Protein AF-A0A958SFD0-F1 (afdb_monomer_lite)

Radius of gyration: 21.6 Å; chains: 1; bounding box: 68×46×58 Å

Sequence (149 aa):
MTYRPWPFSLVSFGFLALALSMPVQSAYLFELPLYAIVDQIGHMTDLNLTIFVLLIVQSPLIWKAHRSIKISVPLTAILVLINNFYVGTYGFQFNMVHSSIASLYFLGLCGFIFLPESLFALNHPNKRWWMSPERAKKNLPIKLSTHTL

Structure (mmCIF, N/CA/C/O backbone):
data_AF-A0A958SFD0-F1
#
_entry.id   AF-A0A958SFD0-F1
#
loop_
_atom_site.group_PDB
_atom_site.id
_atom_site.type_symbol
_atom_site.label_atom_id
_atom_site.label_alt_id
_atom_site.label_comp_id
_atom_site.label_asym_id
_atom_site.label_entity_id
_atom_site.label_seq_id
_atom_site.pdbx_PDB_ins_code
_atom_site.Cartn_x
_atom_site.Cartn_y
_atom_site.Cartn_z
_atom_site.occupancy
_atom_site.B_iso_or_equiv
_atom_site.auth_seq_id
_atom_site.auth_comp_id
_atom_site.auth_asym_id
_atom_site.auth_atom_id
_atom_site.pdbx_PDB_model_num
ATOM 1 N N . MET A 1 1 ? -26.993 8.576 11.297 1.00 45.69 1 MET A N 1
ATOM 2 C CA . MET A 1 1 ? -26.348 8.371 9.983 1.00 45.69 1 MET A CA 1
ATOM 3 C C . MET A 1 1 ? -25.112 7.505 10.177 1.00 45.69 1 MET A C 1
ATOM 5 O O . MET A 1 1 ? -24.111 7.973 10.698 1.00 45.69 1 MET A O 1
ATOM 9 N N . THR A 1 2 ? -25.209 6.217 9.860 1.00 59.28 2 THR A N 1
ATOM 10 C CA . THR A 1 2 ? -24.155 5.203 10.041 1.00 59.28 2 THR A CA 1
ATOM 11 C C . THR A 1 2 ? -23.240 5.151 8.817 1.00 59.28 2 THR A C 1
ATOM 13 O O . THR A 1 2 ? -23.150 4.139 8.130 1.00 59.28 2 THR A O 1
ATOM 16 N N . TYR A 1 3 ? -22.563 6.258 8.510 1.00 69.19 3 TYR A N 1
ATOM 17 C CA . TYR A 1 3 ? -21.575 6.269 7.432 1.00 69.19 3 TYR A CA 1
ATOM 18 C C . TYR A 1 3 ? -20.210 5.843 7.966 1.00 69.19 3 TYR A C 1
ATOM 20 O O . TYR A 1 3 ? -19.783 6.265 9.045 1.00 69.19 3 TYR A O 1
ATOM 28 N N . ARG A 1 4 ? -19.526 4.981 7.210 1.00 78.88 4 ARG A N 1
ATOM 29 C CA . ARG A 1 4 ? -18.125 4.647 7.469 1.00 78.88 4 ARG A CA 1
ATOM 30 C C . ARG A 1 4 ? -17.276 5.915 7.322 1.00 78.88 4 ARG A C 1
ATOM 32 O O . ARG A 1 4 ? -17.500 6.651 6.361 1.00 78.88 4 ARG A O 1
ATOM 39 N N . PRO A 1 5 ? -16.273 6.142 8.189 1.00 84.56 5 PRO A N 1
ATOM 40 C CA . PRO A 1 5 ? -15.335 7.235 7.995 1.00 84.56 5 PRO A CA 1
ATOM 41 C C . PRO A 1 5 ? -14.696 7.143 6.608 1.00 84.56 5 PRO A C 1
ATOM 43 O O . PRO A 1 5 ? -14.129 6.112 6.225 1.00 84.56 5 PRO A O 1
ATOM 46 N N . TRP A 1 6 ? -14.803 8.226 5.845 1.00 88.12 6 TRP A N 1
ATOM 47 C CA . TRP A 1 6 ? -14.256 8.314 4.497 1.00 88.12 6 TRP A CA 1
ATOM 48 C C . TRP A 1 6 ? -12.744 8.003 4.415 1.00 88.12 6 TRP A C 1
ATOM 50 O O . TRP A 1 6 ? -12.375 7.361 3.425 1.00 88.12 6 TRP A O 1
ATOM 60 N N . PRO A 1 7 ? -11.884 8.296 5.430 1.00 92.50 7 PRO A N 1
ATOM 61 C CA . PRO A 1 7 ? -10.451 8.011 5.347 1.00 92.50 7 PRO A CA 1
ATOM 62 C C . PRO A 1 7 ? -10.144 6.528 5.142 1.00 92.50 7 PRO A C 1
ATOM 64 O O . PRO A 1 7 ? -9.297 6.182 4.328 1.00 92.50 7 PRO A O 1
ATOM 67 N N . PHE A 1 8 ? -10.873 5.627 5.810 1.00 91.81 8 PHE A N 1
ATOM 68 C CA . PHE A 1 8 ? -10.654 4.186 5.644 1.00 91.81 8 PHE A CA 1
ATOM 69 C C . PHE A 1 8 ? -10.966 3.717 4.223 1.00 91.81 8 PHE A C 1
ATOM 71 O O . PHE A 1 8 ? -10.273 2.846 3.705 1.00 91.81 8 PHE A O 1
ATOM 78 N N . SER A 1 9 ? -11.988 4.296 3.586 1.00 92.75 9 SER A N 1
ATOM 79 C CA . SER A 1 9 ? -12.329 3.960 2.199 1.00 92.75 9 SER A CA 1
ATOM 80 C C . SER A 1 9 ? -11.265 4.500 1.249 1.00 92.75 9 SER A C 1
ATOM 82 O O . SER A 1 9 ? -10.748 3.747 0.430 1.00 92.75 9 SER A O 1
ATOM 84 N N . LEU A 1 10 ? -10.911 5.784 1.393 1.00 94.19 10 LEU A N 1
ATOM 85 C CA . LEU A 1 10 ? -9.937 6.440 0.526 1.00 94.19 10 LEU A CA 1
ATOM 86 C C . LEU A 1 10 ? -8.580 5.739 0.588 1.00 94.19 10 LEU A C 1
ATOM 88 O O . LEU A 1 10 ? -8.021 5.404 -0.448 1.00 94.19 10 LEU A O 1
ATOM 92 N N . VAL A 1 11 ? -8.062 5.488 1.791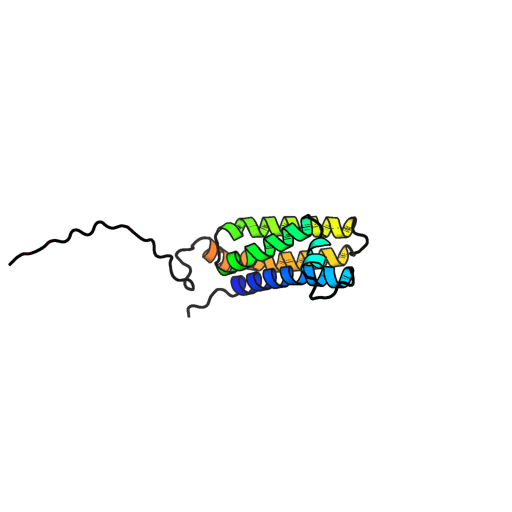 1.00 94.88 11 VAL A N 1
ATOM 93 C CA . VAL A 1 11 ? -6.734 4.889 1.956 1.00 94.88 11 VAL A CA 1
ATOM 94 C C . VAL A 1 11 ? -6.732 3.426 1.525 1.00 94.88 11 VAL A C 1
ATOM 96 O O . VAL A 1 11 ? -5.786 2.993 0.878 1.00 94.88 11 VAL A O 1
ATOM 99 N N . SER A 1 12 ? -7.794 2.667 1.813 1.00 95.00 12 SER A N 1
ATOM 100 C CA . SER A 1 12 ? -7.912 1.275 1.359 1.00 95.00 12 SER A CA 1
ATOM 101 C C . SER A 1 12 ? -7.890 1.173 -0.169 1.00 95.00 12 SER A C 1
ATOM 103 O O . SER A 1 12 ? -7.105 0.395 -0.717 1.00 95.00 12 SER A O 1
ATOM 105 N N . PHE A 1 13 ? -8.692 1.992 -0.859 1.00 95.56 13 PHE A N 1
ATOM 106 C CA . PHE A 1 13 ? -8.687 2.036 -2.320 1.00 95.56 13 PHE A CA 1
ATOM 107 C C . PHE A 1 13 ? -7.388 2.609 -2.875 1.00 95.56 13 PHE A C 1
ATOM 109 O O . PHE A 1 13 ? -6.879 2.080 -3.854 1.00 95.56 13 PHE A O 1
ATOM 116 N N . GLY A 1 14 ? -6.816 3.629 -2.238 1.00 95.44 14 GLY A N 1
ATOM 117 C CA . GLY A 1 14 ? -5.533 4.195 -2.639 1.00 95.44 14 GLY A CA 1
ATOM 118 C C . GLY A 1 14 ? -4.397 3.174 -2.542 1.00 95.44 14 GLY A C 1
ATOM 119 O O . GLY A 1 14 ? -3.614 3.053 -3.473 1.00 95.44 14 GLY A O 1
ATOM 120 N N . PHE A 1 15 ? -4.347 2.365 -1.479 1.00 95.75 15 PHE A N 1
ATOM 121 C CA . PHE A 1 15 ? -3.357 1.289 -1.340 1.00 95.75 15 PHE A CA 1
ATOM 122 C C . PHE A 1 15 ? -3.530 0.219 -2.420 1.00 95.75 15 PHE A C 1
ATOM 124 O O . PHE A 1 15 ? -2.544 -0.252 -2.977 1.00 95.75 15 PHE A O 1
ATOM 131 N N . LEU A 1 16 ? -4.774 -0.136 -2.748 1.00 96.25 16 LEU A N 1
ATOM 132 C CA . LEU A 1 16 ? -5.063 -1.095 -3.811 1.00 96.25 16 LEU A CA 1
ATOM 133 C C . LEU A 1 16 ? -4.708 -0.535 -5.196 1.00 96.25 16 LEU A C 1
ATOM 135 O O . LEU A 1 16 ? -4.101 -1.236 -5.998 1.00 96.25 16 LEU A O 1
ATOM 139 N N . ALA A 1 17 ? -5.022 0.733 -5.459 1.00 95.56 17 ALA A N 1
ATOM 140 C CA . ALA A 1 17 ? -4.656 1.416 -6.696 1.00 95.56 17 ALA A CA 1
ATOM 141 C C . ALA A 1 17 ? -3.132 1.505 -6.857 1.00 95.56 17 ALA A C 1
ATOM 143 O O . ALA A 1 17 ? -2.613 1.217 -7.932 1.00 95.56 17 ALA A O 1
ATOM 144 N N . LEU A 1 18 ? -2.407 1.825 -5.782 1.00 94.62 18 LEU A N 1
ATOM 145 C CA . LEU A 1 18 ? -0.945 1.836 -5.784 1.00 94.62 18 LEU A CA 1
ATOM 146 C C . LEU A 1 18 ? -0.369 0.438 -6.023 1.00 94.62 18 LEU A C 1
ATOM 148 O O . LEU A 1 18 ? 0.516 0.293 -6.862 1.00 94.62 18 LEU A O 1
ATOM 152 N N . ALA A 1 19 ? -0.905 -0.596 -5.370 1.00 94.62 19 ALA A N 1
ATOM 153 C CA . ALA A 1 19 ? -0.483 -1.973 -5.615 1.00 94.62 19 ALA A CA 1
ATOM 154 C C . ALA A 1 19 ? -0.670 -2.371 -7.086 1.00 94.62 19 ALA A C 1
ATOM 156 O O . ALA A 1 19 ? 0.248 -2.907 -7.693 1.00 94.62 19 ALA A O 1
ATOM 157 N N . LEU A 1 20 ? -1.826 -2.062 -7.682 1.00 93.12 20 LEU A N 1
ATOM 158 C CA . LEU A 1 20 ? -2.096 -2.342 -9.096 1.00 93.12 20 LEU A CA 1
ATOM 159 C C . LEU A 1 20 ? -1.244 -1.493 -10.045 1.00 93.12 20 LEU A C 1
ATOM 161 O O . LEU A 1 20 ? -0.949 -1.934 -11.153 1.00 93.12 20 LEU A O 1
ATOM 165 N N . SER A 1 21 ? -0.816 -0.301 -9.623 1.00 92.44 21 SER A N 1
ATOM 166 C CA . SER A 1 21 ? 0.064 0.537 -10.438 1.00 92.44 21 SER A CA 1
ATOM 167 C C . SER A 1 21 ? 1.473 -0.046 -10.589 1.00 92.44 21 SER A C 1
ATOM 169 O O . SER A 1 21 ? 2.104 0.197 -11.612 1.00 92.44 21 SER A O 1
ATOM 171 N N . MET A 1 22 ? 1.954 -0.856 -9.634 1.00 91.31 22 MET A N 1
ATOM 172 C CA . MET A 1 22 ? 3.311 -1.419 -9.686 1.00 91.31 22 MET A CA 1
ATOM 173 C C . MET A 1 22 ? 3.503 -2.412 -10.853 1.00 91.31 22 MET A C 1
ATOM 175 O O . MET A 1 22 ? 4.447 -2.222 -11.622 1.00 91.31 22 MET A O 1
ATOM 179 N N . PRO A 1 23 ? 2.635 -3.426 -11.078 1.00 91.62 23 PRO A N 1
ATOM 180 C CA . PRO A 1 23 ? 2.729 -4.282 -12.266 1.00 91.62 23 PRO A CA 1
ATOM 181 C C . PRO A 1 23 ? 2.596 -3.505 -13.573 1.00 91.62 23 PRO A C 1
ATOM 183 O O . PRO A 1 23 ? 3.347 -3.755 -14.509 1.00 91.62 23 PRO A O 1
ATOM 186 N N . VAL A 1 24 ? 1.702 -2.512 -13.618 1.00 91.31 24 VAL A N 1
ATOM 187 C CA . VAL A 1 24 ? 1.515 -1.655 -14.800 1.00 91.31 24 VAL A CA 1
ATOM 188 C C . VAL A 1 24 ? 2.779 -0.844 -15.099 1.00 91.31 24 VAL A C 1
ATOM 190 O O . VAL A 1 24 ? 3.180 -0.730 -16.254 1.00 91.31 24 VAL A O 1
ATOM 193 N N . GLN A 1 25 ? 3.443 -0.319 -14.068 1.00 89.25 25 GLN A N 1
ATOM 194 C CA . GLN A 1 25 ? 4.711 0.393 -14.203 1.00 89.25 25 GLN A CA 1
ATOM 195 C C . GLN A 1 25 ? 5.824 -0.528 -14.718 1.00 89.25 25 GLN A C 1
ATOM 197 O O . GLN A 1 25 ? 6.569 -0.134 -15.611 1.00 89.25 25 GLN A O 1
ATOM 202 N N . SER A 1 26 ? 5.911 -1.753 -14.191 1.00 88.06 26 SER A N 1
ATOM 203 C CA . SER A 1 26 ? 6.844 -2.779 -14.675 1.00 88.06 26 SER A CA 1
ATOM 204 C C . SER A 1 26 ? 6.570 -3.128 -16.144 1.00 88.06 26 SER A C 1
ATOM 206 O O . SER A 1 26 ? 7.486 -3.137 -16.961 1.00 88.06 26 SER A O 1
ATOM 208 N N . ALA A 1 27 ? 5.297 -3.307 -16.514 1.00 91.12 27 ALA A N 1
ATOM 209 C CA . ALA A 1 27 ? 4.894 -3.589 -17.889 1.00 91.12 27 ALA A CA 1
ATOM 210 C C . ALA A 1 27 ? 5.344 -2.494 -18.861 1.00 91.12 27 ALA A C 1
ATOM 212 O O . ALA A 1 27 ? 5.891 -2.792 -19.918 1.00 91.12 27 ALA A O 1
ATOM 213 N N . TYR A 1 28 ? 5.156 -1.2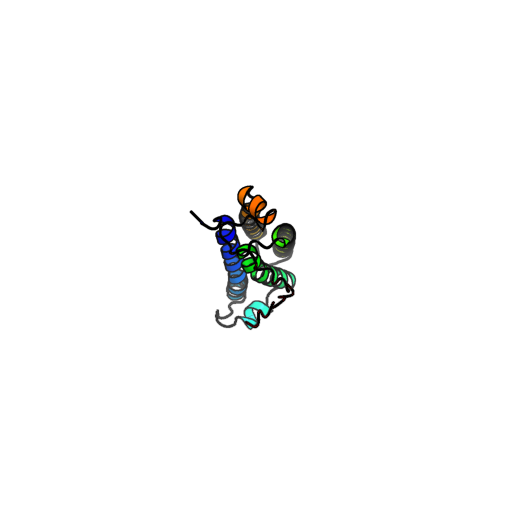28 -18.479 1.00 89.94 28 TYR A N 1
ATOM 214 C CA . TYR A 1 28 ? 5.587 -0.090 -19.284 1.00 89.94 28 TYR A CA 1
ATOM 215 C C . TYR A 1 28 ? 7.114 -0.008 -19.409 1.00 89.94 28 TYR A C 1
ATOM 217 O O . TYR A 1 28 ? 7.626 0.296 -20.480 1.00 89.94 28 TYR A O 1
ATOM 225 N N . LEU A 1 29 ? 7.846 -0.290 -18.328 1.00 88.19 29 LEU A N 1
ATOM 226 C CA . LEU A 1 29 ? 9.302 -0.163 -18.293 1.00 88.19 29 LEU A CA 1
ATOM 227 C C . LEU A 1 29 ? 10.028 -1.255 -19.089 1.00 88.19 29 LEU A C 1
ATOM 229 O O . LEU A 1 29 ? 11.070 -0.985 -19.679 1.00 88.19 29 LEU A O 1
ATOM 233 N N . PHE A 1 30 ? 9.490 -2.474 -19.085 1.00 88.25 30 PHE A N 1
ATOM 234 C CA . PHE A 1 30 ? 10.072 -3.635 -19.765 1.00 88.25 30 PHE A CA 1
ATOM 235 C C . PHE A 1 30 ? 9.360 -3.983 -21.081 1.00 88.25 30 PHE A C 1
ATOM 237 O O . PHE A 1 30 ? 9.606 -5.048 -21.639 1.00 88.25 30 PHE A O 1
ATOM 244 N N . GLU A 1 31 ? 8.468 -3.105 -21.558 1.00 90.62 31 GLU A N 1
ATOM 245 C CA . GLU A 1 31 ? 7.678 -3.289 -22.787 1.00 90.62 31 GLU A CA 1
ATOM 246 C C . GLU A 1 31 ? 6.909 -4.627 -22.823 1.00 90.62 31 GLU A C 1
ATOM 248 O O . GLU A 1 31 ? 6.700 -5.239 -23.872 1.00 90.62 31 GLU A O 1
ATOM 253 N N . LEU A 1 32 ? 6.463 -5.095 -21.653 1.00 90.94 32 LEU A N 1
ATOM 254 C CA . LEU A 1 32 ? 5.729 -6.348 -21.512 1.00 90.94 32 LEU A CA 1
ATOM 255 C C . LEU A 1 32 ? 4.237 -6.135 -21.809 1.00 90.94 32 LEU A C 1
ATOM 257 O O . LEU A 1 32 ? 3.657 -5.113 -21.427 1.00 90.94 32 LEU A O 1
ATOM 261 N N . PRO A 1 33 ? 3.554 -7.120 -22.418 1.00 91.88 33 PRO A N 1
ATOM 262 C CA . PRO A 1 33 ? 2.114 -7.040 -22.605 1.00 91.88 33 PRO A CA 1
ATOM 263 C C . PRO A 1 33 ? 1.376 -6.995 -21.258 1.00 91.88 33 PRO A C 1
ATOM 265 O O . PRO A 1 33 ? 1.723 -7.702 -20.310 1.00 91.88 33 PRO A O 1
ATOM 268 N N . LEU A 1 34 ? 0.297 -6.205 -21.179 1.00 88.06 34 LEU A N 1
ATOM 269 C CA . LEU A 1 34 ? -0.454 -5.979 -19.932 1.00 88.06 34 LEU A CA 1
ATOM 270 C C . LEU A 1 34 ? -1.065 -7.255 -19.326 1.00 88.06 34 LEU A C 1
ATOM 272 O O . LEU A 1 34 ? -1.281 -7.311 -18.118 1.00 88.06 34 LEU A O 1
ATOM 276 N N . TYR A 1 35 ? -1.315 -8.286 -20.136 1.00 90.94 35 TYR A N 1
ATOM 277 C CA . TYR A 1 35 ? -1.845 -9.569 -19.667 1.00 90.94 35 TYR A CA 1
ATOM 278 C C . TYR A 1 35 ? -0.774 -10.497 -19.062 1.00 90.94 35 TYR A C 1
ATOM 280 O O . TYR A 1 35 ? -1.126 -11.466 -18.391 1.00 90.94 35 TYR A O 1
ATOM 288 N N . ALA A 1 36 ? 0.519 -10.216 -19.256 1.00 91.25 36 ALA A N 1
ATOM 289 C CA . ALA A 1 36 ? 1.624 -11.025 -18.739 1.00 91.25 36 ALA A CA 1
ATOM 290 C C . ALA A 1 36 ? 1.967 -10.667 -17.281 1.00 91.25 36 ALA A C 1
ATOM 292 O O . ALA A 1 36 ? 3.079 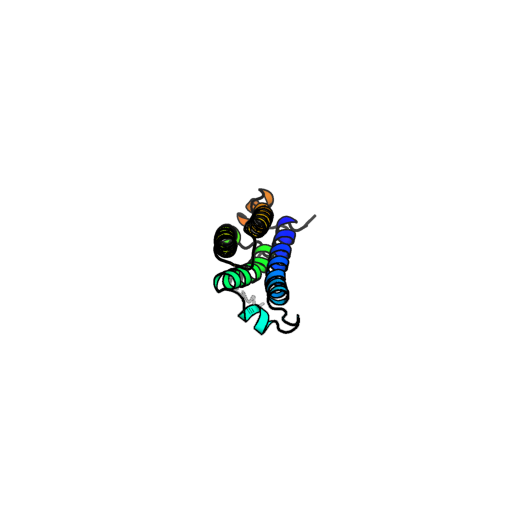-10.262 -16.955 1.00 91.25 36 ALA A O 1
ATOM 293 N N . ILE A 1 37 ? 0.987 -10.807 -16.383 1.00 87.75 37 ILE A N 1
ATOM 294 C CA . ILE A 1 37 ? 1.098 -10.383 -14.975 1.00 87.75 37 ILE A CA 1
ATOM 295 C C . ILE A 1 37 ? 2.251 -11.097 -14.252 1.00 87.75 37 ILE A C 1
ATOM 297 O O . ILE A 1 37 ? 2.953 -10.483 -13.451 1.00 87.75 37 ILE A O 1
ATOM 301 N N . VAL A 1 38 ? 2.465 -12.385 -14.534 1.00 90.50 38 VAL A N 1
ATOM 302 C CA . VAL A 1 38 ? 3.541 -13.173 -13.908 1.00 90.50 38 VAL A CA 1
ATOM 303 C C . VAL A 1 38 ? 4.909 -12.601 -14.271 1.00 90.50 38 VAL A C 1
ATOM 305 O O . VAL A 1 38 ? 5.734 -12.384 -13.385 1.00 90.50 38 VAL A O 1
ATOM 308 N N . ASP A 1 39 ? 5.114 -12.275 -15.546 1.00 88.38 39 ASP A N 1
ATOM 309 C CA . ASP A 1 39 ? 6.376 -11.717 -16.029 1.00 88.38 39 ASP A CA 1
ATOM 310 C C . ASP A 1 39 ? 6.596 -10.303 -15.480 1.00 88.38 39 ASP A C 1
ATOM 312 O O . ASP A 1 39 ? 7.697 -9.971 -15.047 1.00 88.38 39 ASP A O 1
ATOM 316 N N . GLN A 1 40 ? 5.539 -9.488 -15.402 1.00 90.00 40 GLN A N 1
ATOM 317 C CA . GLN A 1 40 ? 5.601 -8.144 -14.814 1.00 90.00 40 GLN A CA 1
ATOM 318 C C . GLN A 1 40 ? 6.046 -8.172 -13.349 1.00 90.00 40 GLN A C 1
ATOM 320 O O . GLN A 1 40 ? 6.855 -7.339 -12.934 1.00 90.00 40 GLN A O 1
ATOM 325 N N . ILE A 1 41 ? 5.517 -9.118 -12.566 1.00 89.12 41 ILE A N 1
ATOM 326 C CA . ILE A 1 41 ? 5.889 -9.310 -11.160 1.00 89.12 41 ILE A CA 1
ATOM 327 C C . ILE A 1 41 ? 7.314 -9.869 -11.056 1.00 89.12 41 ILE A C 1
ATOM 329 O O . ILE A 1 41 ? 8.065 -9.439 -10.186 1.00 89.12 41 ILE A O 1
ATOM 333 N N . GLY A 1 42 ? 7.713 -10.767 -11.961 1.00 88.94 42 GLY A N 1
ATOM 334 C CA . GLY A 1 42 ? 9.057 -11.355 -11.990 1.00 88.94 42 GLY A CA 1
ATOM 335 C C . GLY A 1 42 ? 10.188 -10.348 -12.229 1.00 88.94 42 GLY A C 1
ATOM 336 O O . GLY A 1 42 ? 11.315 -10.597 -11.816 1.00 88.94 42 GLY A O 1
ATOM 337 N N . HIS A 1 43 ? 9.891 -9.198 -12.840 1.00 86.81 43 HIS A N 1
ATOM 338 C CA . HIS A 1 43 ? 10.857 -8.114 -13.052 1.00 86.81 43 HIS A CA 1
ATOM 339 C C . HIS A 1 43 ? 10.913 -7.097 -11.899 1.00 86.81 43 HIS A C 1
ATOM 341 O O . HIS A 1 43 ? 11.689 -6.139 -11.944 1.00 86.81 43 HIS A O 1
ATOM 347 N N . MET A 1 44 ? 10.099 -7.268 -10.855 1.00 88.06 44 MET A N 1
ATOM 348 C CA . MET A 1 44 ? 10.160 -6.408 -9.677 1.00 88.06 44 MET A CA 1
ATOM 349 C C . MET A 1 44 ? 11.339 -6.791 -8.786 1.00 88.06 44 MET A C 1
ATOM 351 O O . MET A 1 44 ? 11.631 -7.965 -8.583 1.00 88.06 44 MET A O 1
ATOM 355 N N . THR A 1 45 ? 11.981 -5.792 -8.182 1.00 88.50 45 THR A N 1
ATOM 356 C CA . THR A 1 45 ? 12.945 -6.035 -7.103 1.00 88.50 45 THR A CA 1
ATOM 357 C C . THR A 1 45 ? 12.250 -6.670 -5.896 1.00 88.50 45 THR A C 1
ATOM 359 O O . THR A 1 45 ? 11.072 -6.404 -5.643 1.00 88.50 45 THR A O 1
ATOM 362 N N . ASP A 1 46 ? 12.988 -7.437 -5.090 1.00 89.62 46 ASP A N 1
ATOM 363 C CA . ASP A 1 46 ? 12.455 -8.076 -3.874 1.00 89.62 46 ASP A CA 1
ATOM 364 C C . ASP A 1 46 ? 11.772 -7.071 -2.928 1.00 89.62 46 ASP A C 1
ATOM 366 O O . ASP A 1 46 ? 10.755 -7.361 -2.288 1.00 89.62 46 ASP A O 1
ATOM 370 N N . LEU A 1 47 ? 12.302 -5.846 -2.868 1.00 90.06 47 LEU A N 1
ATOM 371 C CA . LEU A 1 47 ? 11.762 -4.769 -2.046 1.00 90.06 47 LEU A CA 1
ATOM 372 C C . LEU A 1 47 ? 10.449 -4.206 -2.620 1.00 90.06 47 LEU A C 1
ATOM 374 O O . LEU A 1 47 ? 9.488 -4.019 -1.868 1.00 90.06 47 LEU A O 1
ATOM 378 N N . ASN A 1 48 ? 10.363 -4.020 -3.942 1.00 91.25 48 ASN A N 1
ATOM 379 C CA . ASN A 1 48 ? 9.117 -3.651 -4.619 1.00 91.25 48 ASN A CA 1
ATOM 380 C C . ASN A 1 48 ? 8.050 -4.737 -4.451 1.00 91.25 48 ASN A C 1
ATOM 382 O O . ASN A 1 48 ? 6.901 -4.420 -4.149 1.00 91.25 48 ASN A O 1
ATOM 386 N N . LEU A 1 49 ? 8.425 -6.012 -4.577 1.00 92.44 49 LEU A N 1
ATOM 387 C CA . LEU A 1 49 ? 7.517 -7.137 -4.368 1.00 92.44 49 LEU A CA 1
ATOM 388 C C . LEU A 1 49 ? 6.984 -7.167 -2.930 1.00 92.44 49 LEU A C 1
ATOM 390 O O . LEU A 1 49 ? 5.788 -7.357 -2.701 1.00 92.44 49 LEU A O 1
ATOM 394 N N . THR A 1 50 ? 7.855 -6.914 -1.952 1.00 94.00 50 THR A N 1
ATOM 395 C CA . THR A 1 50 ? 7.466 -6.821 -0.540 1.00 94.00 50 THR A CA 1
ATOM 396 C C . THR A 1 50 ? 6.453 -5.696 -0.323 1.00 94.00 50 THR A C 1
ATOM 398 O O . THR A 1 50 ? 5.423 -5.907 0.321 1.00 94.00 50 THR A O 1
ATOM 401 N N . ILE A 1 51 ? 6.697 -4.512 -0.893 1.00 94.56 51 ILE A N 1
ATOM 402 C CA . ILE A 1 51 ? 5.764 -3.379 -0.824 1.00 94.56 51 ILE A CA 1
ATOM 403 C C . ILE A 1 51 ? 4.438 -3.727 -1.503 1.00 94.56 51 ILE A C 1
ATOM 405 O O . ILE A 1 51 ? 3.384 -3.499 -0.913 1.00 94.56 51 ILE A O 1
ATOM 409 N N . PHE A 1 52 ? 4.471 -4.332 -2.689 1.00 95.12 52 PHE A N 1
ATOM 410 C CA . PHE A 1 52 ? 3.283 -4.772 -3.417 1.00 95.12 52 PHE A CA 1
ATOM 411 C C . PHE A 1 52 ? 2.399 -5.691 -2.561 1.00 95.12 52 PHE A C 1
ATOM 413 O O . PHE A 1 52 ? 1.210 -5.415 -2.369 1.00 95.12 52 PHE A O 1
ATOM 420 N N . VAL A 1 53 ? 2.986 -6.729 -1.959 1.00 94.94 53 VAL A N 1
ATOM 421 C CA . VAL A 1 53 ? 2.268 -7.648 -1.063 1.00 94.94 53 VAL A CA 1
ATOM 422 C C . VAL A 1 53 ? 1.730 -6.910 0.165 1.00 94.94 53 VAL A C 1
ATOM 424 O O . VAL A 1 53 ? 0.569 -7.096 0.539 1.00 94.94 53 VAL A O 1
ATOM 427 N N . LEU A 1 54 ? 2.527 -6.031 0.780 1.00 95.44 54 LEU A N 1
ATOM 428 C CA . LEU A 1 54 ? 2.104 -5.247 1.941 1.00 95.44 54 LEU A CA 1
ATOM 429 C C . LEU A 1 54 ? 0.923 -4.326 1.630 1.00 95.44 54 LEU A C 1
ATOM 431 O O . LEU A 1 54 ? 0.030 -4.203 2.471 1.00 95.44 54 LEU A O 1
ATOM 435 N N . LEU A 1 55 ? 0.894 -3.691 0.458 1.00 96.25 55 LEU A N 1
ATOM 436 C CA . LEU A 1 55 ? -0.206 -2.828 0.028 1.00 96.25 55 LEU A CA 1
ATOM 437 C C . LEU A 1 55 ? -1.491 -3.635 -0.199 1.00 96.25 55 LEU A C 1
ATOM 439 O O . LEU A 1 55 ? -2.552 -3.241 0.297 1.00 96.25 55 LEU A O 1
ATOM 443 N N . ILE A 1 56 ? -1.391 -4.797 -0.858 1.00 96.00 56 ILE A N 1
ATOM 444 C CA . ILE A 1 56 ? -2.526 -5.711 -1.067 1.00 96.00 56 ILE A CA 1
ATOM 445 C C . ILE A 1 56 ? -3.084 -6.208 0.262 1.00 96.00 56 ILE A C 1
ATOM 447 O O . ILE A 1 56 ? -4.296 -6.199 0.450 1.00 96.00 56 ILE A O 1
ATOM 451 N N . VAL A 1 57 ? -2.227 -6.625 1.196 1.00 96.06 57 VAL A N 1
ATOM 452 C CA . VAL A 1 57 ? -2.659 -7.151 2.500 1.00 96.06 57 VAL A CA 1
ATOM 453 C C . VAL A 1 57 ? -3.222 -6.044 3.390 1.00 96.06 57 VAL A C 1
ATOM 455 O O . VAL A 1 57 ? -4.194 -6.259 4.119 1.00 96.06 57 VAL A O 1
ATOM 458 N N . GLN A 1 58 ? -2.660 -4.837 3.337 1.00 95.69 58 GLN A N 1
ATOM 459 C CA . GLN A 1 58 ? -3.133 -3.733 4.167 1.00 95.69 58 GLN A CA 1
ATOM 460 C C . GLN A 1 58 ? -4.420 -3.104 3.668 1.00 95.69 58 GLN A C 1
ATOM 462 O O . GLN A 1 58 ? -5.218 -2.688 4.502 1.00 95.69 58 GLN A O 1
ATOM 467 N N . SER A 1 59 ? -4.681 -3.076 2.362 1.00 95.75 59 SER A N 1
ATOM 468 C CA . SER A 1 59 ? -5.936 -2.547 1.823 1.00 95.75 59 SER A CA 1
ATOM 469 C C . SER A 1 59 ? -7.199 -3.123 2.512 1.00 95.75 59 SER A C 1
ATOM 471 O O . SER A 1 59 ? -7.985 -2.330 3.050 1.00 95.75 59 SER A O 1
ATOM 473 N N . PRO A 1 60 ? -7.406 -4.454 2.622 1.00 94.31 60 PRO A N 1
ATOM 474 C CA . PRO A 1 60 ? -8.562 -5.025 3.311 1.00 94.31 60 PRO A CA 1
ATOM 475 C C . PRO A 1 60 ? -8.486 -4.872 4.834 1.00 94.31 60 PRO A C 1
ATOM 477 O O . PRO A 1 60 ? -9.526 -4.772 5.489 1.00 94.31 60 PRO A O 1
ATOM 480 N N . LEU A 1 61 ? -7.287 -4.826 5.427 1.00 93.12 61 LEU A N 1
ATOM 481 C CA . LEU A 1 61 ? -7.143 -4.543 6.858 1.00 93.12 61 LEU A CA 1
ATOM 482 C C . LEU A 1 61 ? -7.625 -3.127 7.175 1.00 93.12 61 LEU A C 1
ATOM 484 O O . LEU A 1 61 ? -8.397 -2.960 8.119 1.00 93.12 61 LEU A O 1
ATOM 488 N N . ILE A 1 62 ? -7.232 -2.145 6.356 1.00 93.75 62 ILE A N 1
ATOM 489 C CA . ILE A 1 62 ? -7.637 -0.736 6.428 1.00 93.75 62 ILE A CA 1
ATOM 490 C C . ILE A 1 62 ? -9.137 -0.589 6.250 1.00 93.75 62 ILE A C 1
ATOM 492 O O . ILE A 1 62 ? -9.784 0.068 7.066 1.00 93.75 62 ILE A O 1
ATOM 496 N N . TRP A 1 63 ? -9.715 -1.297 5.284 1.00 91.81 63 TRP A N 1
ATOM 497 C CA . TRP A 1 63 ? -11.163 -1.360 5.115 1.00 91.81 63 TRP A CA 1
ATOM 498 C C . TRP A 1 63 ? -11.891 -1.849 6.376 1.00 91.81 63 TRP A C 1
ATOM 500 O O . TRP A 1 63 ? -12.933 -1.312 6.758 1.00 91.81 63 TRP A O 1
ATOM 510 N N . LYS A 1 64 ? -11.316 -2.853 7.051 1.00 89.88 64 LYS A N 1
ATOM 511 C CA . LYS A 1 64 ? -11.808 -3.421 8.316 1.00 89.88 64 LYS A CA 1
ATOM 512 C C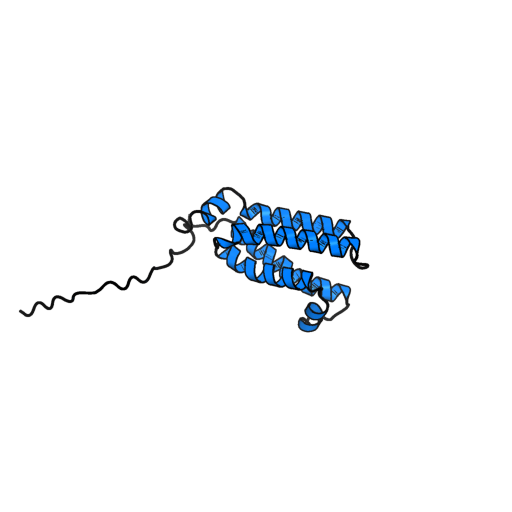 . LYS A 1 64 ? -11.348 -2.647 9.561 1.00 89.88 64 LYS A C 1
ATOM 514 O O . LYS A 1 64 ? -11.679 -3.047 10.680 1.00 89.88 64 LYS A O 1
ATOM 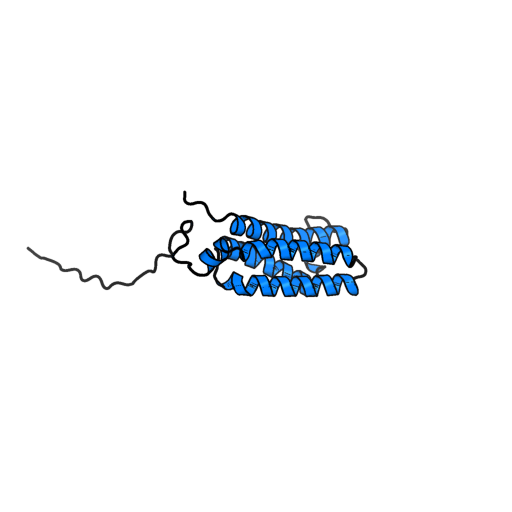519 N N . ALA A 1 65 ? -10.626 -1.538 9.394 1.00 89.88 65 ALA A N 1
ATOM 520 C CA . ALA A 1 65 ? -10.041 -0.748 10.473 1.00 89.88 65 ALA A CA 1
ATOM 521 C C . ALA A 1 65 ? -9.311 -1.625 11.516 1.00 89.88 65 ALA A C 1
ATOM 523 O O . ALA A 1 65 ? -9.466 -1.446 12.723 1.00 89.88 65 ALA A O 1
ATOM 524 N N . HIS A 1 66 ? -8.564 -2.645 11.090 1.00 90.19 66 HIS A N 1
ATOM 525 C CA . HIS A 1 66 ? -7.898 -3.559 12.020 1.00 90.19 66 HIS A CA 1
ATOM 526 C C . HIS A 1 66 ? -6.860 -2.837 12.907 1.00 90.19 66 HIS A C 1
ATOM 528 O O . HIS A 1 66 ? -6.180 -1.911 12.476 1.00 90.19 66 HIS A O 1
ATOM 534 N N . ARG A 1 67 ? -6.696 -3.252 14.171 1.00 87.75 67 ARG A N 1
ATOM 535 C CA . ARG A 1 67 ? -5.809 -2.548 15.124 1.00 87.75 67 ARG A CA 1
ATOM 536 C C . ARG A 1 67 ? -4.338 -2.519 14.691 1.00 87.75 67 ARG A C 1
ATOM 538 O O . ARG A 1 67 ? -3.633 -1.576 15.044 1.00 87.75 67 ARG A O 1
ATOM 545 N N . SER A 1 68 ? -3.898 -3.524 13.931 1.00 91.06 68 SER A N 1
ATOM 546 C CA . SER A 1 68 ? -2.515 -3.650 13.447 1.00 91.06 68 SER A CA 1
ATOM 547 C C . SER A 1 68 ? -2.084 -2.512 12.520 1.00 91.06 68 SER A C 1
ATOM 549 O O . SER A 1 68 ? -0.894 -2.224 12.454 1.00 91.06 68 SER A O 1
ATOM 551 N N . ILE A 1 69 ? -3.032 -1.823 11.871 1.00 92.75 69 ILE A N 1
ATOM 552 C CA . ILE A 1 69 ? -2.766 -0.723 10.927 1.00 92.75 69 ILE A CA 1
ATOM 553 C C . ILE A 1 69 ? -1.929 0.379 11.572 1.00 92.75 69 ILE A C 1
ATOM 555 O O . ILE A 1 69 ? -1.057 0.947 10.923 1.00 92.75 69 ILE A O 1
ATOM 559 N N . LYS A 1 70 ? -2.153 0.650 12.866 1.00 91.81 70 LYS A N 1
ATOM 560 C CA . LYS A 1 70 ? -1.426 1.689 13.610 1.00 91.81 70 LYS A CA 1
ATOM 561 C C . LYS A 1 70 ? 0.091 1.501 13.570 1.00 91.81 70 LYS A C 1
ATOM 563 O O . LYS A 1 70 ? 0.812 2.482 13.680 1.00 91.81 70 LYS A O 1
ATOM 568 N N . ILE A 1 71 ? 0.548 0.257 13.437 1.00 92.88 71 ILE A N 1
ATOM 569 C CA . ILE A 1 71 ? 1.967 -0.103 13.383 1.00 92.88 71 ILE A CA 1
ATOM 570 C C . ILE A 1 71 ? 2.365 -0.476 11.953 1.00 92.88 71 ILE A C 1
ATOM 572 O O . ILE A 1 71 ? 3.416 -0.051 11.483 1.00 92.88 71 ILE A O 1
ATOM 576 N N . SER A 1 72 ? 1.525 -1.222 11.230 1.00 93.88 72 SER A N 1
ATO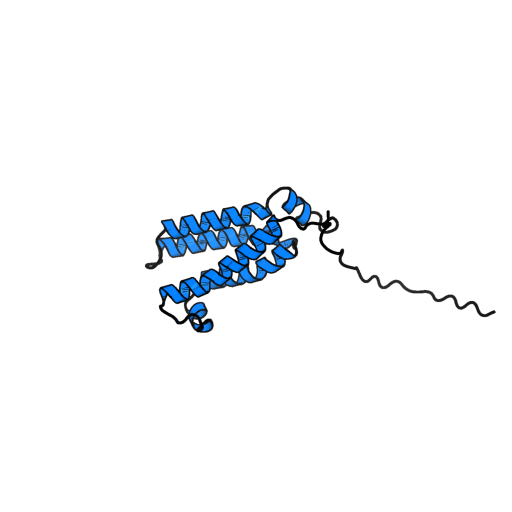M 577 C CA . SER A 1 72 ? 1.873 -1.689 9.885 1.00 93.88 72 SER A CA 1
ATOM 578 C C . SER A 1 72 ? 1.977 -0.551 8.869 1.00 93.88 72 SER A C 1
ATOM 580 O O . SER A 1 72 ? 2.877 -0.586 8.034 1.00 93.88 72 SER A O 1
ATOM 582 N N . VAL A 1 73 ? 1.117 0.473 8.946 1.00 94.06 73 VAL A N 1
ATOM 583 C CA . VAL A 1 73 ? 1.135 1.595 7.991 1.00 94.06 73 VAL A CA 1
ATOM 584 C C . VAL A 1 73 ? 2.416 2.427 8.124 1.00 94.06 73 VAL A C 1
ATOM 586 O O . VAL A 1 73 ? 3.075 2.619 7.104 1.00 94.06 73 VAL A O 1
ATOM 589 N N . PRO A 1 74 ? 2.852 2.854 9.329 1.00 94.00 74 PRO A N 1
ATOM 590 C CA . PRO A 1 74 ? 4.135 3.537 9.495 1.00 94.00 74 PRO A CA 1
ATOM 591 C C . PRO A 1 74 ? 5.328 2.698 9.041 1.00 94.00 74 PRO A C 1
ATOM 593 O O . PRO A 1 74 ? 6.204 3.211 8.351 1.00 94.00 74 PRO A O 1
ATOM 596 N N . LEU A 1 75 ? 5.349 1.401 9.368 1.00 94.38 75 LEU A N 1
ATOM 597 C CA . LEU A 1 75 ? 6.416 0.506 8.910 1.00 94.38 75 LEU A CA 1
ATOM 598 C C . LEU A 1 75 ? 6.462 0.419 7.382 1.00 94.38 75 LEU A C 1
ATOM 600 O O . LEU A 1 75 ? 7.533 0.448 6.785 1.00 94.38 75 LEU A O 1
ATOM 604 N N . THR A 1 76 ? 5.297 0.377 6.742 1.00 94.62 76 THR A N 1
ATOM 605 C CA . THR A 1 76 ? 5.202 0.334 5.279 1.00 94.62 76 THR A CA 1
ATOM 606 C C . THR A 1 76 ? 5.621 1.656 4.651 1.00 94.62 76 THR A C 1
ATOM 608 O O . THR A 1 76 ? 6.305 1.647 3.637 1.00 94.62 76 THR A O 1
ATOM 611 N N . ALA A 1 77 ? 5.294 2.790 5.274 1.00 95.19 77 ALA A N 1
ATOM 612 C CA . ALA A 1 77 ? 5.792 4.099 4.858 1.00 95.19 77 ALA A CA 1
ATOM 613 C C . ALA A 1 77 ? 7.318 4.184 4.908 1.00 95.19 77 ALA A C 1
ATOM 615 O O . ALA A 1 77 ? 7.928 4.663 3.956 1.00 95.19 77 ALA A O 1
ATOM 616 N N . ILE A 1 78 ? 7.938 3.657 5.964 1.00 95.19 78 ILE A N 1
ATOM 617 C CA . ILE A 1 78 ? 9.399 3.577 6.062 1.00 95.19 78 ILE A CA 1
ATOM 618 C C . ILE A 1 78 ? 9.967 2.695 4.943 1.00 95.19 78 ILE A C 1
ATOM 620 O O . ILE A 1 78 ? 10.911 3.103 4.273 1.00 95.19 78 ILE A O 1
ATOM 624 N N . LEU A 1 79 ? 9.374 1.525 4.688 1.00 94.31 79 LEU A N 1
ATOM 625 C CA . LEU A 1 79 ? 9.819 0.638 3.607 1.00 94.31 79 LEU A CA 1
ATOM 626 C C . LEU A 1 79 ? 9.700 1.290 2.226 1.00 94.31 79 LEU A C 1
ATOM 628 O O . LEU A 1 79 ? 10.634 1.196 1.436 1.00 94.31 79 LEU A O 1
ATOM 632 N N . VAL A 1 80 ? 8.598 1.992 1.947 1.00 93.88 80 VAL A N 1
ATOM 633 C CA . VAL A 1 80 ? 8.411 2.736 0.691 1.00 93.88 80 VAL A CA 1
ATOM 634 C C . VAL A 1 80 ? 9.466 3.829 0.538 1.00 93.88 80 VAL A C 1
ATOM 636 O O . VAL A 1 80 ? 10.031 3.970 -0.542 1.00 93.88 80 VAL A O 1
ATOM 639 N N . LEU A 1 81 ? 9.784 4.565 1.608 1.00 93.56 81 LEU A N 1
ATOM 640 C CA . LEU A 1 81 ? 10.839 5.581 1.582 1.00 93.56 81 LEU A CA 1
ATOM 641 C C . LEU A 1 81 ? 12.212 4.972 1.289 1.00 93.56 81 LEU A C 1
ATOM 643 O O . LEU A 1 81 ? 12.926 5.478 0.427 1.00 93.56 81 LEU A O 1
ATOM 647 N N . ILE A 1 82 ? 12.562 3.873 1.962 1.00 93.00 82 ILE A N 1
ATOM 648 C CA . ILE A 1 82 ? 13.824 3.155 1.731 1.00 93.00 82 ILE A CA 1
ATOM 649 C C . ILE A 1 82 ? 13.892 2.655 0.286 1.00 93.00 82 ILE A C 1
ATOM 651 O O . ILE A 1 82 ? 14.909 2.834 -0.380 1.00 93.00 82 ILE A O 1
ATOM 655 N N . ASN A 1 83 ? 12.804 2.073 -0.217 1.00 91.50 83 ASN A N 1
ATOM 656 C CA . ASN A 1 83 ? 12.730 1.569 -1.582 1.00 91.50 83 ASN A CA 1
ATOM 657 C C . ASN A 1 83 ? 12.893 2.671 -2.620 1.00 91.50 83 ASN A C 1
ATOM 659 O O . ASN A 1 83 ? 13.716 2.558 -3.522 1.00 91.50 83 ASN A O 1
ATOM 663 N N . ASN A 1 84 ? 12.153 3.763 -2.466 1.00 90.25 84 ASN A N 1
ATOM 664 C CA . ASN A 1 84 ? 12.188 4.876 -3.402 1.00 90.25 84 ASN A CA 1
ATOM 665 C C . ASN A 1 84 ? 13.522 5.630 -3.349 1.00 90.25 84 ASN A C 1
ATOM 667 O O . ASN A 1 84 ? 13.976 6.126 -4.380 1.00 90.25 84 ASN A O 1
ATOM 671 N N . PHE A 1 85 ? 14.177 5.672 -2.185 1.00 89.31 85 PHE A N 1
ATOM 672 C CA . PHE A 1 85 ? 15.549 6.153 -2.054 1.00 89.31 85 PHE A CA 1
ATOM 673 C C . PHE A 1 85 ? 16.526 5.238 -2.799 1.00 89.31 85 PHE A C 1
ATOM 675 O O . PHE A 1 85 ? 17.270 5.709 -3.652 1.00 89.31 85 PHE A O 1
ATOM 682 N N . TYR A 1 86 ? 16.474 3.925 -2.555 1.00 88.12 86 TYR A N 1
ATOM 683 C CA . TYR A 1 86 ? 17.351 2.959 -3.218 1.00 88.12 86 TYR A CA 1
ATOM 684 C C . TYR A 1 86 ? 17.196 2.995 -4.744 1.00 88.12 86 TYR A C 1
ATOM 686 O O . TYR A 1 86 ? 18.178 3.145 -5.468 1.00 88.12 86 TYR A O 1
ATOM 694 N N . VAL A 1 87 ? 15.959 2.937 -5.236 1.00 85.19 87 VAL A N 1
ATOM 695 C CA . VAL A 1 87 ? 15.647 2.986 -6.669 1.00 85.19 87 VAL A CA 1
ATOM 696 C C . VAL A 1 87 ? 16.014 4.343 -7.279 1.00 85.19 87 VAL A C 1
ATOM 698 O O . VAL A 1 87 ? 16.498 4.381 -8.402 1.00 85.19 87 VAL A O 1
ATOM 701 N N . GLY A 1 88 ? 15.835 5.452 -6.555 1.00 83.88 88 GLY A N 1
ATOM 702 C CA . GLY A 1 88 ? 16.200 6.787 -7.040 1.00 83.88 88 GLY A CA 1
ATOM 703 C C . GLY A 1 88 ? 17.705 7.081 -7.041 1.00 83.88 88 GLY A C 1
ATOM 704 O O . GLY A 1 88 ? 18.141 7.950 -7.790 1.00 83.88 88 GLY A O 1
ATOM 705 N N . THR A 1 89 ? 18.495 6.399 -6.205 1.00 84.31 89 THR A N 1
ATOM 706 C CA . THR A 1 89 ? 19.956 6.582 -6.119 1.00 84.31 89 THR A CA 1
ATOM 707 C C . THR A 1 89 ? 20.728 5.583 -6.979 1.00 84.31 89 THR A C 1
ATOM 709 O O . THR A 1 89 ? 21.713 5.961 -7.606 1.00 84.31 89 THR A O 1
ATOM 712 N N . TYR A 1 90 ? 20.301 4.320 -7.007 1.00 80.88 90 TYR A N 1
ATOM 713 C CA . TYR A 1 90 ? 21.026 3.228 -7.668 1.00 80.88 90 TYR A CA 1
ATOM 714 C C . TYR A 1 90 ? 20.318 2.695 -8.916 1.00 80.88 90 TYR A C 1
ATOM 716 O O . TYR A 1 90 ? 20.918 1.962 -9.700 1.00 80.88 90 TYR A O 1
ATOM 724 N N . GLY A 1 91 ? 19.044 3.035 -9.113 1.00 69.75 91 GLY A N 1
ATOM 725 C CA . GLY A 1 91 ? 18.303 2.640 -10.300 1.00 69.75 91 GLY A CA 1
ATOM 726 C C . GLY A 1 91 ? 18.635 3.547 -11.479 1.00 69.75 91 GLY A C 1
ATOM 727 O O . GLY A 1 91 ? 18.423 4.753 -11.429 1.00 69.75 91 GLY A O 1
ATOM 728 N N . PHE A 1 92 ? 19.074 2.957 -12.589 1.00 65.69 92 PHE A N 1
ATOM 729 C CA . PHE A 1 92 ? 19.284 3.686 -13.848 1.00 65.69 92 PHE A CA 1
ATOM 730 C C . PHE A 1 92 ? 17.976 4.167 -14.501 1.00 65.69 92 PHE A C 1
ATOM 732 O O . PHE A 1 92 ? 17.998 4.979 -15.420 1.00 65.69 92 PHE A O 1
ATOM 739 N N . GLN A 1 93 ? 16.835 3.650 -14.039 1.00 68.50 93 GLN A N 1
ATOM 740 C CA . GLN A 1 93 ? 15.534 3.769 -14.700 1.00 68.50 93 GLN A CA 1
ATOM 741 C C . GLN A 1 93 ? 14.615 4.832 -14.078 1.00 68.50 93 GLN A C 1
ATOM 743 O O . GLN A 1 93 ? 13.609 5.194 -14.684 1.00 68.50 93 GLN A O 1
ATOM 748 N N . PHE A 1 94 ? 14.935 5.352 -12.886 1.00 72.94 94 PHE A N 1
ATOM 749 C CA . PHE A 1 94 ? 14.057 6.267 -12.155 1.00 72.94 94 PHE A CA 1
ATOM 750 C C . PHE A 1 94 ? 14.804 7.492 -11.640 1.00 72.94 94 PHE A C 1
ATOM 752 O O . PHE A 1 94 ? 15.841 7.395 -10.995 1.00 72.94 94 PHE A O 1
ATOM 759 N N . ASN A 1 95 ? 14.230 8.669 -11.882 1.00 82.00 95 ASN A N 1
ATOM 760 C CA . ASN A 1 95 ? 14.763 9.924 -11.368 1.00 82.00 95 ASN A CA 1
ATOM 761 C C . ASN A 1 95 ? 14.357 10.113 -9.895 1.00 82.00 95 ASN A C 1
ATOM 763 O O . ASN A 1 95 ? 13.176 10.010 -9.551 1.00 82.00 95 ASN A O 1
ATOM 767 N N . MET A 1 96 ? 15.322 10.475 -9.046 1.00 85.75 96 MET A N 1
ATOM 768 C CA . MET A 1 96 ? 15.135 10.779 -7.623 1.00 85.75 96 MET A CA 1
ATOM 769 C C . MET A 1 96 ? 13.966 11.739 -7.340 1.00 85.75 96 MET A C 1
ATOM 771 O O . MET A 1 96 ? 13.253 11.564 -6.349 1.00 85.75 96 MET A O 1
ATOM 775 N N . VAL A 1 97 ? 13.713 12.717 -8.215 1.00 87.38 97 VAL A N 1
ATOM 776 C CA . VAL A 1 97 ? 12.580 13.649 -8.085 1.00 87.38 97 VAL A CA 1
ATOM 777 C C . VAL A 1 97 ? 11.240 12.911 -8.157 1.00 87.38 97 VAL A C 1
ATOM 779 O O . VAL A 1 97 ? 10.370 13.135 -7.317 1.00 87.38 97 VAL A O 1
ATOM 782 N N . HIS A 1 98 ? 11.081 11.985 -9.106 1.00 86.44 98 HIS A N 1
ATOM 783 C CA . HIS A 1 98 ? 9.842 11.219 -9.269 1.00 86.44 98 HIS A CA 1
ATOM 784 C C . HIS A 1 98 ? 9.602 10.303 -8.065 1.00 86.44 98 HIS A C 1
ATOM 786 O O . HIS A 1 98 ? 8.507 10.295 -7.501 1.00 86.44 98 HIS A O 1
ATOM 792 N N . SER A 1 99 ? 10.646 9.605 -7.613 1.00 87.00 99 SER A N 1
ATOM 793 C CA . SER A 1 99 ? 10.596 8.748 -6.423 1.00 87.00 99 SER A CA 1
ATOM 794 C C . SER A 1 99 ? 10.263 9.541 -5.150 1.00 87.00 99 SER A C 1
ATOM 796 O O . SER A 1 99 ? 9.529 9.062 -4.282 1.00 87.00 99 SER A O 1
ATOM 798 N N . SER A 1 100 ? 10.741 10.784 -5.046 1.00 88.75 100 SER A N 1
ATOM 799 C CA . SER A 1 100 ? 10.446 11.675 -3.916 1.00 88.75 100 SER A CA 1
ATOM 800 C C . SER A 1 100 ? 8.988 12.137 -3.918 1.00 88.75 100 SER A C 1
ATOM 802 O O . SER A 1 100 ? 8.318 12.058 -2.889 1.00 88.75 100 SER A O 1
ATOM 804 N N . ILE A 1 101 ? 8.461 12.550 -5.075 1.00 90.94 101 ILE A N 1
ATOM 805 C CA . ILE A 1 101 ? 7.053 12.951 -5.221 1.00 90.94 101 ILE A CA 1
ATOM 806 C C . ILE A 1 101 ? 6.121 11.775 -4.903 1.00 90.94 101 ILE A C 1
ATOM 808 O O . ILE A 1 101 ? 5.172 11.935 -4.135 1.00 90.94 101 ILE A O 1
ATOM 812 N N . ALA A 1 102 ? 6.418 10.581 -5.427 1.00 89.81 102 ALA A N 1
ATOM 813 C CA . ALA A 1 102 ? 5.649 9.373 -5.136 1.00 89.81 102 ALA A CA 1
ATOM 814 C C . ALA A 1 102 ? 5.639 9.050 -3.632 1.00 89.81 102 ALA A C 1
ATOM 816 O O . ALA A 1 102 ? 4.595 8.726 -3.064 1.00 89.81 102 ALA A O 1
ATOM 817 N N . SER A 1 103 ? 6.785 9.209 -2.964 1.00 92.88 103 SER A N 1
ATOM 818 C CA . SER A 1 103 ? 6.901 9.006 -1.518 1.00 92.88 103 SER A CA 1
ATOM 819 C C . SER A 1 103 ? 6.077 10.014 -0.717 1.00 92.88 103 SER A C 1
ATOM 821 O O . SER A 1 103 ? 5.386 9.631 0.224 1.00 92.88 103 SER A O 1
ATOM 823 N N . LEU A 1 104 ? 6.099 11.294 -1.099 1.00 94.31 104 LEU A N 1
ATOM 824 C CA . LEU A 1 104 ? 5.293 12.332 -0.451 1.00 94.31 104 LEU A CA 1
ATOM 825 C C . LEU A 1 104 ? 3.795 12.072 -0.618 1.00 94.31 104 LEU A C 1
ATOM 827 O O . LEU A 1 104 ? 3.042 12.193 0.348 1.00 94.31 104 LEU A O 1
ATOM 831 N N . TYR A 1 105 ? 3.365 11.660 -1.812 1.00 93.88 105 TYR A N 1
ATOM 832 C CA . TYR A 1 105 ? 1.977 11.273 -2.053 1.00 93.88 105 TYR A CA 1
ATOM 833 C C . TYR A 1 105 ? 1.569 10.079 -1.180 1.00 93.88 105 TYR A C 1
ATOM 835 O O . TYR A 1 105 ? 0.517 10.108 -0.538 1.00 93.88 105 TYR A O 1
ATOM 843 N N . PHE A 1 106 ? 2.429 9.059 -1.084 1.00 94.88 106 PHE A N 1
ATOM 844 C CA . PHE A 1 106 ? 2.194 7.900 -0.226 1.00 94.88 106 PHE A CA 1
ATOM 845 C C . PHE A 1 106 ? 2.078 8.279 1.255 1.00 94.88 106 PHE A C 1
ATOM 847 O O . PHE A 1 106 ? 1.170 7.816 1.949 1.00 94.88 106 PHE A O 1
ATOM 854 N N . LEU A 1 107 ? 2.961 9.154 1.743 1.00 95.44 107 LEU A N 1
ATOM 855 C CA . LEU A 1 107 ? 2.916 9.666 3.112 1.00 95.44 107 LEU A CA 1
ATOM 856 C C . LEU A 1 107 ? 1.649 10.484 3.373 1.00 95.44 107 LEU A C 1
ATOM 858 O O . LEU A 1 107 ? 1.006 10.296 4.406 1.00 95.44 107 LEU A O 1
ATOM 862 N N . GLY A 1 108 ? 1.256 11.342 2.428 1.00 95.62 108 GLY A N 1
ATOM 863 C CA . GLY A 1 108 ? 0.007 12.098 2.499 1.00 95.62 108 GLY A CA 1
ATOM 864 C C . GLY A 1 108 ? -1.209 11.178 2.603 1.00 95.62 108 GLY A C 1
ATOM 865 O O . GLY A 1 108 ? -2.062 11.373 3.468 1.00 95.62 108 GLY A O 1
ATOM 866 N N . LEU A 1 109 ? -1.243 10.114 1.794 1.00 94.81 109 LEU A N 1
ATOM 867 C CA . LEU A 1 109 ? -2.293 9.100 1.856 1.00 94.81 109 LEU A CA 1
ATOM 868 C C . LEU A 1 109 ? -2.309 8.383 3.218 1.00 94.81 109 LEU A C 1
ATOM 870 O O . LEU A 1 109 ? -3.367 8.243 3.831 1.00 94.81 109 LEU A O 1
ATOM 874 N N . CYS A 1 110 ? -1.143 7.979 3.730 1.00 94.56 110 CYS A N 1
ATOM 875 C CA . CYS A 1 110 ? -1.014 7.381 5.062 1.00 94.56 110 CYS A CA 1
ATOM 876 C C . CYS A 1 110 ? -1.514 8.320 6.173 1.00 94.56 110 CYS A C 1
ATOM 878 O O . CYS A 1 110 ? -2.135 7.857 7.131 1.00 94.56 110 CYS A O 1
ATOM 880 N N . GLY A 1 111 ? -1.291 9.631 6.039 1.00 94.06 111 GLY A N 1
ATOM 881 C CA . GLY A 1 111 ? -1.691 10.647 7.015 1.00 94.06 111 GLY A CA 1
ATOM 882 C C . GLY A 1 111 ? -3.184 10.631 7.355 1.00 94.06 111 GLY A C 1
ATOM 883 O O . GLY A 1 111 ? -3.552 10.828 8.513 1.00 94.06 111 GLY A O 1
ATOM 884 N N . PHE A 1 112 ? -4.053 10.285 6.399 1.00 94.12 112 PHE A N 1
ATOM 885 C CA . PHE A 1 112 ? -5.502 10.197 6.626 1.00 94.12 112 PHE A CA 1
ATOM 886 C C . PHE A 1 112 ? -5.905 9.125 7.659 1.00 94.12 112 PHE A C 1
ATOM 888 O O . PHE A 1 112 ? -6.929 9.258 8.338 1.00 94.12 112 PHE A O 1
ATOM 895 N N . ILE A 1 113 ? -5.090 8.080 7.844 1.00 92.69 113 ILE A N 1
ATOM 896 C CA . ILE A 1 113 ? -5.299 7.061 8.891 1.00 92.69 113 ILE A CA 1
ATOM 897 C C . ILE A 1 113 ? -5.038 7.618 10.293 1.00 92.69 113 ILE A C 1
ATOM 899 O O . ILE A 1 113 ? -5.621 7.138 11.266 1.00 92.69 113 ILE A O 1
ATOM 903 N N . PHE A 1 114 ? -4.196 8.643 10.399 1.00 92.38 114 PHE A N 1
ATOM 904 C CA . PHE A 1 114 ? -3.800 9.255 11.665 1.00 92.38 114 PHE A CA 1
ATOM 905 C C . PHE A 1 114 ? -4.642 10.478 12.036 1.00 92.38 114 PHE A C 1
ATOM 907 O O . PHE A 1 114 ? -4.368 11.128 13.042 1.00 92.38 114 PHE A O 1
ATOM 914 N N . LEU A 1 115 ? -5.705 10.768 11.280 1.00 93.50 115 LEU A N 1
ATOM 915 C CA . LEU A 1 115 ? -6.691 11.763 11.688 1.00 93.50 115 LEU A CA 1
ATOM 916 C C . LEU A 1 115 ? -7.377 11.353 13.007 1.00 93.50 115 LEU A C 1
ATOM 918 O O . LEU A 1 115 ? -7.584 10.156 13.240 1.00 93.50 115 LEU A O 1
ATOM 922 N N . PRO A 1 116 ? -7.787 12.314 13.859 1.00 89.56 116 PRO A N 1
ATOM 923 C CA . PRO A 1 116 ? -8.380 12.024 15.169 1.00 89.56 116 PRO A CA 1
ATOM 924 C C . PRO A 1 116 ? -9.568 11.052 15.116 1.00 89.56 116 PRO A C 1
ATOM 926 O O . PRO A 1 116 ? -9.676 10.153 15.950 1.00 89.56 116 PRO A O 1
ATOM 929 N N . GLU A 1 117 ? -10.424 11.182 14.101 1.00 87.81 117 GLU A N 1
ATOM 930 C CA . GLU A 1 117 ? -11.588 10.315 13.875 1.00 87.81 117 GLU A CA 1
ATOM 931 C C . GLU A 1 117 ? -11.178 8.863 13.583 1.00 87.81 117 GLU A C 1
ATOM 933 O O . GLU A 1 117 ? -11.696 7.918 14.188 1.00 87.81 117 GLU A O 1
ATOM 938 N N . SER A 1 118 ? -10.199 8.687 12.691 1.00 89.25 118 SER A N 1
ATOM 939 C CA . SER A 1 118 ? -9.624 7.390 12.327 1.00 89.25 118 SER A CA 1
ATOM 940 C C . SER A 1 118 ? -8.926 6.742 13.527 1.00 89.25 118 SER A C 1
ATOM 942 O O . SER A 1 118 ? -9.129 5.559 13.810 1.00 89.25 118 SER A O 1
ATOM 944 N N . LEU A 1 119 ? -8.163 7.514 14.303 1.00 89.69 119 LEU A N 1
ATOM 945 C CA . LEU A 1 119 ? -7.496 7.026 15.511 1.00 89.69 119 LEU A CA 1
ATOM 946 C C . LEU A 1 119 ? -8.490 6.615 16.597 1.00 89.69 119 LEU A C 1
ATOM 948 O O . LEU A 1 119 ? -8.315 5.566 17.223 1.00 89.69 119 LEU A O 1
ATOM 952 N N . PHE A 1 120 ? -9.557 7.389 16.800 1.00 87.94 120 PHE A N 1
ATOM 953 C CA . PHE A 1 120 ? -10.616 7.042 17.743 1.00 87.94 120 PHE A CA 1
ATOM 954 C C . PHE A 1 120 ? -11.245 5.685 17.396 1.00 87.94 120 PHE A C 1
ATOM 956 O O . PHE A 1 120 ? -11.362 4.811 18.260 1.00 87.94 120 PHE A O 1
ATOM 963 N N . ALA A 1 121 ? -11.562 5.488 16.116 1.00 86.62 121 ALA A N 1
ATOM 964 C CA . ALA A 1 121 ? -12.078 4.253 15.536 1.00 86.62 121 ALA A CA 1
ATOM 965 C C . ALA A 1 121 ? -11.136 3.037 15.677 1.00 86.62 121 ALA A C 1
ATOM 967 O O . ALA A 1 121 ? -11.582 1.903 15.908 1.00 86.62 121 ALA A O 1
ATOM 968 N N . LEU A 1 122 ? -9.828 3.259 15.532 1.00 88.38 122 LEU A N 1
ATOM 969 C CA . LEU A 1 122 ? -8.802 2.224 15.677 1.00 88.38 122 LEU A CA 1
ATOM 970 C C . LEU A 1 122 ? -8.579 1.842 17.146 1.00 88.38 122 LEU A C 1
ATOM 972 O O . LEU A 1 122 ? -8.394 0.662 17.455 1.00 88.38 122 LEU A O 1
ATOM 976 N N . ASN A 1 123 ? -8.629 2.816 18.056 1.00 89.00 123 ASN A N 1
ATOM 977 C CA . ASN A 1 123 ? -8.434 2.604 19.491 1.00 89.00 123 ASN A CA 1
ATOM 978 C C . ASN A 1 123 ? -9.657 1.967 20.165 1.00 89.00 123 ASN A C 1
ATOM 980 O O . ASN A 1 123 ? -9.501 1.126 21.051 1.00 89.00 123 ASN A O 1
ATOM 984 N N . HIS A 1 124 ? -10.864 2.279 19.692 1.00 87.06 124 HIS A N 1
ATOM 985 C CA . HIS A 1 124 ? -12.116 1.779 20.258 1.00 87.06 124 HIS A CA 1
ATOM 986 C C . HIS A 1 124 ? -12.879 0.900 19.253 1.00 87.06 124 HIS A C 1
ATOM 988 O O . HIS A 1 124 ? -13.900 1.332 18.716 1.00 87.06 124 HIS A O 1
ATOM 994 N N . PRO A 1 125 ? -12.453 -0.356 19.002 1.00 81.50 125 PRO A N 1
ATOM 995 C CA . PRO A 1 125 ? -13.115 -1.213 18.018 1.00 81.50 125 PRO A CA 1
ATOM 996 C C . PRO A 1 125 ? -14.586 -1.489 18.333 1.00 81.50 125 PRO A C 1
ATOM 998 O O . PRO A 1 125 ? -15.396 -1.598 17.420 1.00 81.50 125 PRO A O 1
ATOM 1001 N N . ASN A 1 126 ? -14.943 -1.520 19.618 1.00 79.50 126 ASN A N 1
ATOM 1002 C CA . ASN A 1 126 ? -16.315 -1.745 20.071 1.00 79.50 126 ASN A CA 1
ATOM 1003 C C . ASN A 1 126 ? -17.231 -0.536 19.810 1.00 79.50 126 ASN A C 1
ATOM 1005 O O . ASN A 1 126 ? -18.443 -0.658 19.922 1.00 79.50 126 ASN A O 1
ATOM 1009 N N . LYS A 1 127 ? -16.661 0.633 19.486 1.00 78.19 127 LYS A N 1
ATOM 1010 C CA . LYS A 1 127 ? -17.390 1.881 19.210 1.00 78.19 127 LYS A CA 1
ATOM 1011 C C . LYS A 1 127 ? -17.479 2.189 17.708 1.00 78.19 127 LYS A C 1
ATOM 1013 O O . LYS A 1 127 ? -17.791 3.314 17.329 1.00 78.19 127 LYS A O 1
ATOM 1018 N N . ARG A 1 128 ? -17.194 1.212 16.839 1.00 80.25 128 ARG A N 1
ATOM 1019 C CA . ARG A 1 128 ? -17.301 1.361 15.379 1.00 80.25 128 ARG A CA 1
ATOM 1020 C C . ARG A 1 128 ? -18.761 1.302 14.953 1.00 80.25 128 ARG A C 1
ATOM 1022 O O . ARG A 1 128 ? -19.293 0.232 14.692 1.00 80.25 128 ARG A O 1
ATOM 1029 N N . TRP A 1 129 ? -19.398 2.461 14.851 1.00 78.19 129 TRP A N 1
ATOM 1030 C CA . TRP A 1 129 ? -20.826 2.576 14.533 1.00 78.19 129 TRP A CA 1
ATOM 1031 C C . TRP A 1 129 ? -21.220 2.042 13.145 1.00 78.19 129 TRP A C 1
ATOM 1033 O O . TRP A 1 129 ? -22.400 1.827 12.895 1.00 78.19 129 TRP A O 1
ATOM 1043 N N . TRP A 1 130 ? -20.263 1.843 12.231 1.00 82.00 130 TRP A N 1
ATOM 1044 C CA . TRP A 1 130 ? -20.514 1.368 10.862 1.00 82.00 130 TRP A CA 1
ATOM 1045 C C . TRP A 1 130 ? -20.193 -0.120 10.644 1.00 82.00 130 TRP A C 1
ATOM 1047 O O . TRP A 1 130 ? -20.390 -0.621 9.540 1.00 82.00 130 TRP A O 1
ATOM 1057 N N . MET A 1 131 ? -19.668 -0.828 11.650 1.00 77.62 131 MET A N 1
ATOM 1058 C CA . MET A 1 131 ? -19.420 -2.273 11.574 1.00 77.62 131 MET A CA 1
ATOM 1059 C C . MET A 1 131 ? -20.325 -2.998 12.560 1.00 77.62 131 MET A C 1
ATOM 1061 O O . MET A 1 131 ? -20.500 -2.548 13.690 1.00 77.62 131 MET A O 1
ATOM 1065 N N . SER A 1 132 ? -20.876 -4.147 12.161 1.00 73.25 132 SER A N 1
ATOM 1066 C CA . SER A 1 132 ? -21.554 -5.008 13.128 1.00 73.25 132 SER A CA 1
ATOM 1067 C C . SER A 1 132 ? -20.552 -5.495 14.179 1.00 73.25 132 SER A C 1
ATOM 1069 O O . SER A 1 132 ? -19.461 -5.938 13.807 1.00 73.25 132 SER A O 1
ATOM 1071 N N . PRO A 1 133 ? -20.900 -5.438 15.476 1.00 66.19 133 PRO A N 1
ATOM 1072 C CA . PRO A 1 133 ? -20.047 -5.976 16.521 1.00 66.19 133 PRO A CA 1
ATOM 1073 C C . PRO A 1 133 ? -19.858 -7.476 16.303 1.00 66.19 133 PRO A C 1
ATOM 1075 O O . PRO A 1 133 ? -20.803 -8.203 15.983 1.00 66.19 133 PRO A O 1
ATOM 1078 N N . GLU A 1 134 ? -18.624 -7.937 16.472 1.00 65.94 134 GLU A N 1
ATOM 1079 C CA . GLU A 1 134 ? -18.287 -9.349 16.357 1.00 65.94 134 GLU A CA 1
ATOM 1080 C C . GLU A 1 134 ? -19.045 -10.127 17.442 1.00 65.94 134 GLU A C 1
ATOM 1082 O O . GLU A 1 134 ? -18.901 -9.868 18.640 1.00 65.94 134 GLU A O 1
ATOM 1087 N N . ARG A 1 135 ? -19.930 -11.044 17.030 1.00 64.25 135 ARG A N 1
ATOM 1088 C CA . ARG A 1 135 ? -20.709 -11.851 17.973 1.00 64.25 135 ARG A CA 1
ATOM 1089 C C . ARG A 1 135 ? -19.769 -12.844 18.643 1.00 64.25 135 ARG A C 1
ATOM 1091 O O . ARG A 1 135 ? -19.444 -13.880 18.067 1.00 64.25 135 ARG A O 1
ATOM 1098 N N . ALA A 1 136 ? -19.366 -12.553 19.875 1.00 65.75 136 ALA A N 1
ATOM 1099 C CA . ALA A 1 136 ? -18.690 -13.533 20.708 1.00 65.75 136 ALA A CA 1
ATOM 1100 C C . ALA A 1 136 ? -19.648 -14.712 20.953 1.00 65.75 136 ALA A C 1
ATOM 1102 O O . ALA A 1 136 ? -20.658 -14.566 21.645 1.00 65.75 136 ALA A O 1
ATOM 1103 N N . LYS A 1 137 ? -19.351 -15.883 20.374 1.00 63.41 137 LYS A N 1
ATOM 1104 C CA . LYS A 1 137 ? -20.044 -17.131 20.713 1.00 63.41 137 LYS A CA 1
ATOM 1105 C C . LYS A 1 137 ? -19.691 -17.482 22.158 1.00 63.41 137 LYS A C 1
ATOM 1107 O O . LYS A 1 137 ? -18.649 -18.072 22.423 1.00 63.41 137 LYS A O 1
ATOM 1112 N N . LYS A 1 138 ? -20.536 -17.082 23.108 1.00 66.75 138 LYS A N 1
ATOM 1113 C CA . LYS A 1 138 ? -20.471 -17.609 24.471 1.00 66.75 138 LYS A CA 1
ATOM 1114 C C . LYS A 1 138 ? -21.165 -18.967 24.489 1.00 66.75 138 LYS A C 1
ATOM 1116 O O . LYS A 1 138 ? -22.366 -19.042 24.248 1.00 66.75 138 LYS A O 1
ATOM 1121 N N . ASN A 1 139 ? -20.414 -20.016 24.811 1.00 69.31 139 ASN A N 1
ATOM 1122 C CA . ASN A 1 139 ? -20.985 -21.303 25.194 1.00 69.31 139 ASN A CA 1
ATOM 1123 C C . ASN A 1 139 ? -21.581 -21.144 26.596 1.00 69.31 139 ASN A C 1
ATOM 1125 O O . ASN A 1 139 ? -20.883 -21.291 27.596 1.00 69.31 139 ASN A O 1
ATOM 1129 N N . LEU A 1 140 ? -22.850 -20.746 26.669 1.00 75.75 140 LEU A N 1
ATOM 1130 C CA . LEU A 1 140 ? -23.585 -20.696 27.928 1.00 75.75 140 LEU A CA 1
ATOM 1131 C C . LEU A 1 140 ? -24.207 -22.076 28.184 1.00 75.75 140 LEU A C 1
ATOM 1133 O O . LEU A 1 140 ? -24.868 -22.600 27.285 1.00 75.75 140 LEU A O 1
ATOM 1137 N N . PRO A 1 141 ? -24.019 -22.679 29.372 1.00 74.44 141 PRO A N 1
ATOM 1138 C CA . PRO A 1 141 ? -24.690 -23.924 29.716 1.00 74.44 141 PRO A CA 1
ATOM 1139 C C . PRO A 1 141 ? -26.193 -23.659 29.857 1.00 74.44 141 PRO A C 1
ATOM 1141 O O . PRO A 1 141 ? -26.634 -22.966 30.773 1.00 74.44 141 PRO A O 1
ATOM 1144 N N . ILE A 1 142 ? -26.985 -24.194 28.929 1.00 74.06 142 ILE A N 1
ATOM 1145 C CA . ILE A 1 142 ? -28.446 -24.108 28.971 1.00 74.06 142 ILE A CA 1
ATOM 1146 C C . ILE A 1 142 ? -28.934 -25.202 29.927 1.00 74.06 142 ILE A C 1
ATOM 1148 O O . ILE A 1 142 ? -28.871 -26.385 29.597 1.00 74.06 142 ILE A O 1
ATOM 1152 N N . LYS A 1 143 ? -29.410 -24.831 31.121 1.00 73.31 143 LYS A N 1
ATOM 1153 C CA . LYS A 1 143 ? -30.185 -25.748 31.970 1.00 73.31 143 LYS A CA 1
ATOM 1154 C C . LYS A 1 143 ? -31.625 -25.766 31.465 1.00 73.31 143 LYS A C 1
ATOM 1156 O O . LYS A 1 143 ? -32.353 -24.796 31.648 1.00 73.31 143 LYS A O 1
ATOM 1161 N N . LEU A 1 144 ? -32.029 -26.864 30.835 1.00 72.06 144 LEU A N 1
ATOM 1162 C CA . LEU A 1 144 ? -33.431 -27.133 30.524 1.00 72.06 144 LEU A CA 1
ATOM 1163 C C . LEU A 1 144 ? -34.118 -27.604 31.813 1.00 72.06 144 LEU A C 1
ATOM 1165 O O . LEU A 1 144 ? -33.850 -28.709 32.277 1.00 72.06 144 LEU A O 1
ATOM 1169 N N . SER A 1 145 ? -34.971 -26.775 32.422 1.00 68.81 145 SER A N 1
ATOM 1170 C CA . SER A 1 145 ? -35.886 -27.249 33.465 1.00 68.81 145 SER A CA 1
ATOM 1171 C C . SER A 1 145 ? -37.121 -27.837 32.789 1.00 68.81 145 SER A C 1
ATOM 1173 O O . SER A 1 145 ? -38.028 -27.114 32.376 1.00 68.81 145 SER A O 1
ATOM 1175 N N . THR A 1 146 ? -37.153 -29.154 32.636 1.00 66.19 146 THR A N 1
ATOM 1176 C CA . THR A 1 146 ? -38.372 -29.880 32.275 1.00 66.19 146 THR A CA 1
ATOM 1177 C C . THR A 1 146 ? -39.353 -29.810 33.444 1.00 66.19 146 THR A C 1
ATOM 1179 O O . THR A 1 146 ? -39.186 -30.516 34.434 1.00 66.19 146 THR A O 1
ATOM 1182 N N . HIS A 1 147 ? -40.365 -28.947 33.337 1.00 54.84 147 HIS A N 1
ATOM 1183 C CA . HIS A 1 147 ? -41.578 -29.051 34.145 1.00 54.84 147 HIS A CA 1
ATOM 1184 C C . HIS A 1 147 ? -42.474 -30.115 33.505 1.00 54.84 147 HIS A C 1
ATOM 1186 O O . HIS A 1 147 ? -43.116 -29.861 32.489 1.00 54.84 147 HIS A O 1
ATOM 1192 N N . THR A 1 148 ? -42.475 -31.320 34.067 1.00 62.31 148 THR A N 1
ATOM 1193 C CA . THR A 1 148 ? -43.516 -32.321 33.814 1.00 62.31 148 THR A CA 1
ATOM 1194 C C . THR A 1 148 ? -44.713 -31.993 34.704 1.00 62.31 148 THR A C 1
ATOM 1196 O O . THR A 1 148 ? -44.566 -31.978 35.928 1.00 62.31 148 THR A O 1
ATOM 1199 N N . LEU A 1 149 ? -45.839 -31.659 34.065 1.00 57.81 149 LEU A N 1
ATOM 1200 C CA . LEU A 1 149 ? -47.174 -31.583 34.669 1.00 57.81 149 LEU A CA 1
ATOM 1201 C C . LEU A 1 149 ? -47.705 -32.984 34.984 1.00 57.81 149 LEU A C 1
ATOM 1203 O O . LEU A 1 149 ? -47.363 -33.912 34.216 1.00 57.81 149 LEU A O 1
#

pLDDT: mean 86.59, std 10.2, range [45.69, 96.25]

Secondary structure (DSSP, 8-state):
--PPPHHHHHHHHHHHHHHHHHHHHHHHHTT--TT-HHHHHHTS-HHHHHHHHHHHHHHHHHHTT-TTHHHHHHHHHHHHHHHHHHHHHH-TT--HHHHHHHHHHHHHHHHGGGSHHHHHHHH-GGG-TTSPPP---------------

Foldseek 3Di:
DQDAPVLLVQLLVVLVVVLLVQLVVLCVQVVHDPVPSVVSLVPDDPLNNVLSVLSNVVSVCSNLLELCLVPSLVVSLVSLLVVLVCCCPPNPRDPNVVSVVVSVVSVVSSVSCVPPVNVVCSVCVVPNSNDDPDDDPDPDDDDDDDDDD